Protein AF-A0A9E4XEY4-F1 (afdb_monomer_lite)

Structure (mmCIF, N/CA/C/O backbone):
data_AF-A0A9E4XEY4-F1
#
_entry.id   AF-A0A9E4XEY4-F1
#
loop_
_atom_site.group_PDB
_atom_site.id
_atom_site.type_symbol
_atom_site.label_atom_id
_atom_site.label_alt_id
_atom_site.label_comp_id
_atom_site.label_asym_id
_atom_site.label_entity_id
_atom_site.label_seq_id
_atom_site.pdbx_PDB_ins_code
_atom_site.Cartn_x
_atom_site.Cartn_y
_atom_site.Cartn_z
_atom_site.occupancy
_atom_site.B_iso_or_equiv
_atom_site.auth_seq_id
_atom_site.auth_comp_id
_atom_site.auth_asym_id
_atom_site.auth_atom_id
_atom_site.pdbx_PDB_model_num
ATOM 1 N N . MET A 1 1 ? 15.832 11.124 -7.688 1.00 51.75 1 MET A N 1
ATOM 2 C CA . MET A 1 1 ? 14.452 11.403 -7.232 1.00 51.75 1 MET A CA 1
ATOM 3 C C . MET A 1 1 ? 14.195 10.505 -6.034 1.00 51.75 1 MET A C 1
ATOM 5 O O . MET A 1 1 ? 14.434 9.311 -6.151 1.00 51.75 1 MET A O 1
ATOM 9 N N . VAL A 1 2 ? 13.859 11.071 -4.873 1.00 57.38 2 VAL A N 1
ATOM 10 C CA . VAL A 1 2 ? 13.693 10.323 -3.613 1.00 57.38 2 VAL A CA 1
ATOM 11 C C . VAL A 1 2 ? 12.215 9.975 -3.469 1.00 57.38 2 VAL A C 1
ATOM 13 O O . VAL A 1 2 ? 11.382 10.875 -3.502 1.00 57.38 2 VAL A O 1
ATOM 16 N N . ARG A 1 3 ? 11.888 8.685 -3.352 1.00 68.06 3 ARG A N 1
ATOM 17 C CA . ARG A 1 3 ? 10.530 8.245 -3.008 1.00 68.06 3 ARG A CA 1
ATOM 18 C C . ARG A 1 3 ? 10.225 8.674 -1.570 1.00 68.06 3 ARG A C 1
ATOM 20 O O . ARG A 1 3 ? 11.060 8.485 -0.689 1.00 68.06 3 ARG A O 1
ATOM 27 N N . LYS A 1 4 ? 9.050 9.259 -1.342 1.00 76.06 4 LYS A N 1
ATOM 28 C CA . LYS A 1 4 ? 8.599 9.772 -0.041 1.00 76.06 4 LYS A CA 1
ATOM 29 C C . LYS A 1 4 ? 8.261 8.662 0.958 1.00 76.06 4 LYS A C 1
ATOM 31 O O . LYS A 1 4 ? 8.395 8.871 2.161 1.00 76.06 4 LYS A O 1
ATOM 36 N N . TYR A 1 5 ? 7.840 7.498 0.466 1.00 81.94 5 TYR A N 1
ATOM 37 C CA . TYR A 1 5 ? 7.470 6.342 1.285 1.00 81.94 5 TYR A CA 1
ATOM 38 C C . TYR A 1 5 ? 8.433 5.169 1.067 1.00 81.94 5 TYR A C 1
ATOM 40 O O . TYR A 1 5 ? 8.874 4.919 -0.059 1.00 81.94 5 TYR A O 1
ATOM 48 N N . ASN A 1 6 ? 8.745 4.444 2.145 1.00 83.06 6 ASN A N 1
ATOM 49 C CA . ASN A 1 6 ? 9.570 3.237 2.093 1.00 83.06 6 ASN A CA 1
ATOM 50 C C . ASN A 1 6 ? 8.738 2.000 1.742 1.00 83.06 6 ASN A C 1
ATOM 52 O O . ASN A 1 6 ? 7.538 1.948 1.999 1.00 83.06 6 ASN A O 1
ATOM 56 N N . ILE A 1 7 ? 9.396 0.979 1.192 1.00 84.44 7 ILE A N 1
ATOM 57 C CA . ILE A 1 7 ? 8.794 -0.347 1.000 1.00 84.44 7 ILE A CA 1
ATOM 58 C C . ILE A 1 7 ? 8.426 -0.922 2.373 1.00 84.44 7 ILE A C 1
ATOM 60 O O . ILE A 1 7 ? 9.154 -0.725 3.346 1.00 84.44 7 ILE A O 1
ATOM 64 N N . SER A 1 8 ? 7.291 -1.612 2.448 1.00 87.06 8 SER A N 1
ATOM 65 C CA . SER A 1 8 ? 6.712 -2.162 3.677 1.00 87.06 8 SER A CA 1
ATOM 66 C C . SER A 1 8 ? 6.275 -1.112 4.705 1.00 87.06 8 SER A C 1
ATOM 68 O O . SER A 1 8 ? 5.952 -1.450 5.843 1.00 87.06 8 SER A O 1
ATOM 70 N N . GLN A 1 9 ? 6.235 0.169 4.324 1.00 88.94 9 GLN A N 1
ATOM 71 C CA . GLN A 1 9 ? 5.699 1.226 5.172 1.00 88.94 9 GLN A CA 1
ATOM 72 C C . GLN A 1 9 ? 4.170 1.197 5.146 1.00 88.94 9 GLN A C 1
ATOM 74 O O . GLN A 1 9 ? 3.565 1.097 4.078 1.00 88.94 9 GLN A O 1
ATOM 79 N N . LYS A 1 10 ? 3.544 1.328 6.317 1.00 90.50 10 LYS A N 1
ATOM 80 C CA . LYS A 1 10 ? 2.093 1.480 6.417 1.00 90.50 10 LYS A CA 1
ATOM 81 C C . LYS A 1 10 ? 1.677 2.872 5.963 1.00 90.50 10 LYS A C 1
ATOM 83 O O . LYS A 1 10 ? 2.258 3.880 6.369 1.00 90.50 10 LYS A O 1
ATOM 88 N N . VAL A 1 11 ? 0.659 2.909 5.121 1.00 91.31 11 VAL A N 1
ATOM 89 C CA . VAL A 1 11 ? 0.062 4.130 4.603 1.00 91.31 11 VAL A CA 1
ATOM 90 C C . VAL A 1 11 ? -1.451 4.027 4.661 1.00 91.31 11 VAL A C 1
ATOM 92 O O . VAL A 1 11 ? -2.034 2.947 4.587 1.00 91.31 11 VAL A O 1
ATOM 95 N N . ARG A 1 12 ? -2.102 5.173 4.784 1.00 91.25 12 ARG A N 1
ATOM 96 C CA . ARG A 1 12 ? -3.543 5.299 4.655 1.00 91.25 12 ARG A CA 1
ATOM 97 C C . ARG A 1 12 ? -3.867 5.981 3.344 1.00 91.25 12 ARG A C 1
ATOM 99 O O . ARG A 1 12 ? -3.253 6.989 2.995 1.00 91.25 12 ARG A O 1
ATOM 106 N N . VAL A 1 13 ? -4.864 5.459 2.646 1.00 90.06 13 VAL A N 1
ATOM 107 C CA . VAL A 1 13 ? -5.422 6.126 1.476 1.00 90.06 13 VAL A CA 1
ATOM 108 C C . VAL A 1 13 ? -6.397 7.200 1.940 1.00 90.06 13 VAL A C 1
ATOM 110 O O . VAL A 1 13 ? -7.329 6.930 2.697 1.00 90.06 13 VAL A O 1
ATOM 113 N N . LYS A 1 14 ? -6.216 8.433 1.479 1.00 89.50 14 LYS A N 1
ATOM 114 C CA . LYS A 1 14 ? -7.129 9.541 1.768 1.00 89.50 14 LYS A CA 1
ATOM 115 C C . LYS A 1 14 ? -8.487 9.313 1.105 1.00 89.50 14 LYS A C 1
ATOM 117 O O . LYS A 1 14 ? -8.580 8.801 -0.008 1.00 89.50 14 LYS A O 1
ATOM 122 N N . THR A 1 15 ? -9.558 9.736 1.772 1.00 85.38 15 THR A N 1
ATOM 123 C CA . THR A 1 15 ? -10.933 9.637 1.246 1.00 85.38 15 THR A CA 1
ATOM 124 C C . THR A 1 15 ? -11.287 10.761 0.274 1.00 85.38 15 THR A C 1
ATOM 126 O O . THR A 1 15 ? -12.181 10.608 -0.555 1.00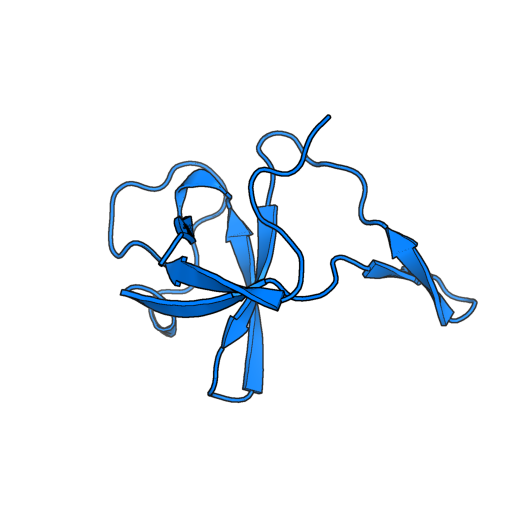 85.38 15 THR A O 1
ATOM 129 N N . ASN A 1 16 ? -10.579 11.887 0.355 1.00 78.94 16 ASN A N 1
ATOM 130 C CA . ASN A 1 16 ? -10.753 13.053 -0.500 1.00 78.94 16 ASN A CA 1
ATOM 131 C C . ASN A 1 16 ? -9.407 13.781 -0.655 1.00 78.94 16 ASN A C 1
ATOM 133 O O . ASN A 1 16 ? -8.474 13.525 0.107 1.00 78.94 16 ASN A O 1
ATOM 137 N N . ASN A 1 17 ? -9.334 14.733 -1.585 1.00 71.75 17 ASN A N 1
ATOM 138 C CA . ASN A 1 17 ? -8.222 15.678 -1.700 1.00 71.75 17 ASN A CA 1
ATOM 139 C C . ASN A 1 17 ? -6.879 15.078 -2.159 1.00 71.75 17 ASN A C 1
ATOM 141 O O . ASN A 1 17 ? -5.821 15.533 -1.724 1.00 71.75 17 ASN A O 1
ATOM 145 N N . GLY A 1 18 ? -6.902 14.064 -3.025 1.00 66.62 18 GLY A N 1
ATOM 146 C CA . GLY A 1 18 ? -5.704 13.676 -3.764 1.00 66.62 18 GLY A CA 1
ATOM 147 C C . GLY A 1 18 ? -5.748 14.183 -5.203 1.00 66.62 18 GLY A C 1
ATOM 148 O O . GLY A 1 18 ? -6.819 14.367 -5.784 1.00 66.62 18 GLY A O 1
ATOM 149 N N . GLY A 1 19 ? -4.569 14.466 -5.747 1.00 78.56 19 GLY A N 1
ATOM 150 C CA . GLY A 1 19 ? -4.409 14.949 -7.108 1.00 78.56 19 GLY A CA 1
ATOM 151 C C . GLY A 1 19 ? -4.338 13.789 -8.089 1.00 78.56 19 GLY A C 1
ATOM 152 O O . GLY A 1 19 ? -5.333 13.114 -8.366 1.00 78.56 19 GLY A O 1
ATOM 153 N N . HIS A 1 20 ? -3.154 13.557 -8.636 1.00 72.69 20 HIS A N 1
ATOM 154 C CA . HIS A 1 20 ? -2.979 12.601 -9.721 1.00 72.69 20 HIS A CA 1
ATOM 155 C C . HIS A 1 20 ? -3.258 11.154 -9.295 1.00 72.69 20 HIS A C 1
ATOM 157 O O . HIS A 1 20 ? -2.905 10.741 -8.192 1.00 72.69 20 HIS A O 1
ATOM 163 N N . ARG A 1 21 ? -3.861 10.388 -10.214 1.00 76.75 21 ARG A N 1
ATOM 164 C CA . ARG A 1 21 ? -4.124 8.946 -10.097 1.00 76.75 21 ARG A CA 1
ATOM 165 C C . ARG A 1 21 ? -4.944 8.569 -8.849 1.00 76.75 21 ARG A C 1
ATOM 167 O O . ARG A 1 21 ? -4.395 8.042 -7.877 1.00 76.75 21 ARG A O 1
ATOM 174 N N . PRO A 1 22 ? -6.262 8.850 -8.870 1.00 83.06 22 PRO A N 1
ATOM 175 C CA . PRO A 1 22 ? -7.136 8.534 -7.755 1.00 83.06 22 PRO A CA 1
ATOM 176 C C . PRO A 1 22 ? -7.235 7.021 -7.520 1.00 83.06 22 PRO A C 1
ATOM 178 O O . PRO A 1 22 ? -7.342 6.263 -8.485 1.00 83.06 22 PRO A O 1
ATOM 181 N N . PRO A 1 23 ? -7.247 6.588 -6.252 1.00 84.38 23 PRO A N 1
ATOM 182 C CA . PRO A 1 23 ? -7.488 5.205 -5.880 1.00 84.38 23 PRO A CA 1
ATOM 183 C C . PRO A 1 23 ? -8.942 4.791 -6.176 1.00 84.38 23 PRO A C 1
ATOM 185 O O . PRO A 1 23 ? -9.835 5.655 -6.212 1.00 84.38 23 PRO A O 1
ATOM 188 N N . PRO A 1 24 ? -9.205 3.476 -6.304 1.00 83.56 24 PRO A N 1
ATOM 189 C CA . PRO A 1 24 ? -10.557 2.922 -6.287 1.00 83.56 24 PRO A CA 1
ATOM 190 C C . PRO A 1 24 ? -11.352 3.398 -5.069 1.00 83.56 24 PRO A C 1
ATOM 192 O O . PRO A 1 24 ? -10.785 3.662 -4.009 1.00 83.56 24 PRO A O 1
ATOM 195 N N . ASN A 1 25 ? -12.678 3.500 -5.190 1.00 82.44 25 ASN A N 1
ATOM 196 C CA . ASN A 1 25 ? -13.507 3.924 -4.057 1.00 82.44 25 ASN A CA 1
ATOM 197 C C . ASN A 1 25 ? -13.464 2.927 -2.893 1.00 82.44 25 ASN A C 1
ATOM 199 O O . ASN A 1 25 ? -13.534 3.360 -1.748 1.00 82.44 25 ASN A O 1
ATOM 203 N N . ASP A 1 26 ? -13.289 1.640 -3.179 1.00 84.00 26 ASP A N 1
ATOM 204 C CA . ASP A 1 26 ? -13.236 0.568 -2.184 1.00 84.00 26 ASP A CA 1
ATOM 205 C C . ASP A 1 26 ? -12.032 0.687 -1.237 1.00 84.00 26 ASP A C 1
ATOM 207 O O . ASP A 1 26 ? -12.123 0.330 -0.066 1.00 84.00 26 ASP A O 1
ATOM 211 N N . VAL A 1 27 ? -10.923 1.274 -1.701 1.00 85.62 27 VAL A N 1
ATOM 212 C CA . VAL A 1 27 ? -9.701 1.417 -0.891 1.00 85.62 27 VAL A CA 1
ATOM 213 C C . VAL A 1 27 ? -9.576 2.786 -0.221 1.00 85.62 27 VAL A C 1
ATOM 215 O O . VAL A 1 27 ? -8.642 3.029 0.544 1.00 85.62 27 VAL A O 1
ATOM 218 N N . LYS A 1 28 ? -10.498 3.719 -0.488 1.00 87.31 28 LYS A N 1
ATOM 219 C CA . LYS A 1 28 ? -10.465 5.068 0.094 1.00 87.31 28 LYS A CA 1
ATOM 220 C C . LYS A 1 28 ? -10.725 5.024 1.593 1.00 87.31 28 LYS A C 1
ATOM 222 O O . LYS A 1 28 ? -11.775 4.593 2.050 1.00 87.31 28 LYS A O 1
ATOM 227 N N . GLY A 1 29 ? -9.798 5.575 2.3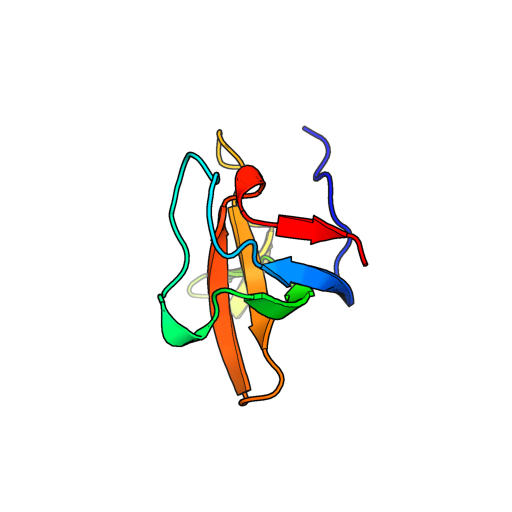70 1.00 87.19 29 GLY A N 1
ATOM 228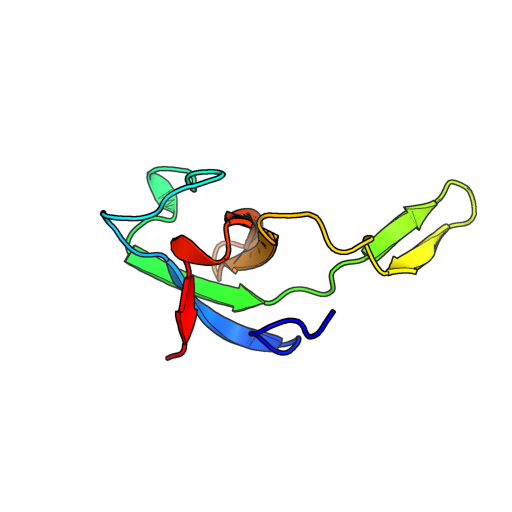 C CA . GLY A 1 29 ? -9.856 5.554 3.832 1.00 87.19 29 GLY A CA 1
ATOM 229 C C . GLY A 1 29 ? -9.260 4.294 4.454 1.00 87.19 29 GLY A C 1
ATOM 230 O O . GLY A 1 29 ? -9.053 4.300 5.674 1.00 87.19 29 GLY A O 1
ATOM 231 N N . SER A 1 30 ? -8.949 3.283 3.637 1.00 89.31 30 SER A N 1
ATOM 232 C CA . SER A 1 30 ? -8.363 2.013 4.053 1.00 89.31 30 SER A CA 1
ATOM 233 C C . SER A 1 30 ? -6.866 2.144 4.324 1.00 89.31 30 SER A C 1
ATOM 235 O O . SER A 1 30 ? -6.177 3.043 3.824 1.00 89.31 30 SER A O 1
ATOM 237 N N . LEU A 1 31 ? -6.375 1.242 5.169 1.00 90.69 31 LEU A N 1
ATOM 238 C CA . LEU A 1 31 ? -4.959 1.085 5.462 1.00 90.69 31 LEU A CA 1
ATOM 239 C C . LEU A 1 31 ? -4.359 0.082 4.486 1.00 90.69 31 LEU A C 1
ATOM 241 O O . LEU A 1 31 ? -4.952 -0.958 4.213 1.00 90.69 31 LEU A O 1
ATOM 245 N N . GLY A 1 32 ? -3.168 0.392 4.002 1.00 90.75 32 GLY A N 1
ATOM 246 C CA . GLY A 1 32 ? -2.388 -0.505 3.176 1.00 90.75 32 GLY A CA 1
ATOM 247 C C . GLY A 1 32 ? -0.904 -0.368 3.471 1.00 90.75 32 GLY A C 1
ATOM 248 O O . GLY A 1 32 ? -0.468 0.448 4.287 1.00 90.75 32 GLY A O 1
ATOM 249 N N . THR A 1 33 ? -0.115 -1.195 2.813 1.00 91.94 33 THR A N 1
ATOM 250 C CA . THR A 1 33 ? 1.332 -1.253 2.976 1.00 91.94 33 THR A CA 1
ATOM 251 C C . THR A 1 33 ? 1.984 -1.017 1.626 1.00 91.94 33 THR A C 1
ATOM 253 O O . THR A 1 33 ? 1.571 -1.600 0.631 1.00 91.94 33 THR A O 1
ATOM 256 N N . ILE A 1 34 ? 3.007 -0.165 1.557 1.00 89.69 34 ILE A N 1
ATOM 257 C CA . ILE A 1 34 ? 3.724 0.073 0.301 1.00 89.69 34 ILE A CA 1
ATOM 258 C C . ILE A 1 34 ? 4.380 -1.228 -0.163 1.00 89.69 34 ILE A C 1
ATOM 260 O O . ILE A 1 34 ? 5.310 -1.731 0.470 1.00 89.69 34 ILE A O 1
ATOM 264 N N . ALA A 1 35 ? 3.911 -1.745 -1.291 1.00 86.25 35 ALA A N 1
ATOM 265 C CA . ALA A 1 35 ? 4.459 -2.928 -1.921 1.00 86.25 35 ALA A CA 1
ATOM 266 C C . ALA A 1 35 ? 5.781 -2.609 -2.634 1.00 86.25 35 ALA A C 1
ATOM 268 O O . ALA A 1 35 ? 6.129 -1.453 -2.914 1.00 86.25 35 ALA A O 1
ATOM 269 N N . GLN A 1 36 ? 6.535 -3.660 -2.957 1.00 81.31 36 GLN A N 1
ATOM 270 C CA . GLN A 1 36 ? 7.709 -3.519 -3.808 1.00 81.31 36 GLN A CA 1
ATOM 271 C C . GLN A 1 36 ? 7.287 -2.986 -5.178 1.00 81.31 36 GLN A C 1
ATOM 273 O O . GLN A 1 36 ? 6.527 -3.620 -5.903 1.00 81.31 36 GLN A O 1
ATOM 278 N N . GLN A 1 37 ? 7.814 -1.823 -5.559 1.00 73.12 37 GLN A N 1
ATOM 279 C CA . GLN A 1 37 ? 7.614 -1.300 -6.905 1.00 73.12 37 GLN A CA 1
ATOM 280 C C . GLN A 1 37 ? 8.581 -1.976 -7.876 1.00 73.12 37 GLN A C 1
ATOM 282 O O . GLN A 1 37 ? 9.619 -1.400 -8.223 1.00 73.12 37 GLN A O 1
ATOM 287 N N . CYS A 1 38 ? 8.233 -3.187 -8.296 1.00 67.56 38 CYS A N 1
ATOM 288 C CA . 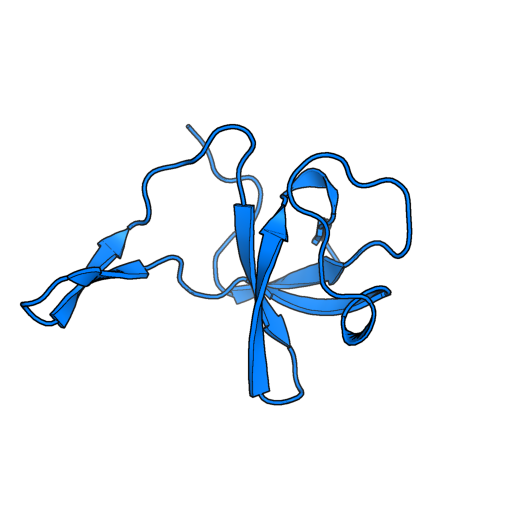CYS A 1 38 ? 8.907 -3.875 -9.383 1.00 67.56 38 CYS A CA 1
ATOM 289 C C . CYS A 1 38 ? 7.964 -4.120 -10.553 1.00 67.56 38 CYS A C 1
ATOM 291 O O . CYS A 1 38 ? 6.839 -4.577 -10.371 1.00 67.56 38 CYS A O 1
ATOM 293 N N . THR A 1 39 ? 8.458 -3.896 -11.762 1.00 61.66 39 THR A N 1
ATOM 294 C CA . THR A 1 39 ? 7.886 -4.497 -12.967 1.00 61.66 39 THR A CA 1
ATOM 295 C C . THR A 1 39 ? 8.659 -5.769 -13.263 1.00 61.66 39 THR A C 1
ATOM 297 O O . THR A 1 39 ? 9.883 -5.720 -13.382 1.00 61.66 39 THR A O 1
ATOM 300 N N . SER A 1 40 ? 7.962 -6.900 -13.378 1.00 57.44 40 SER A N 1
ATOM 301 C C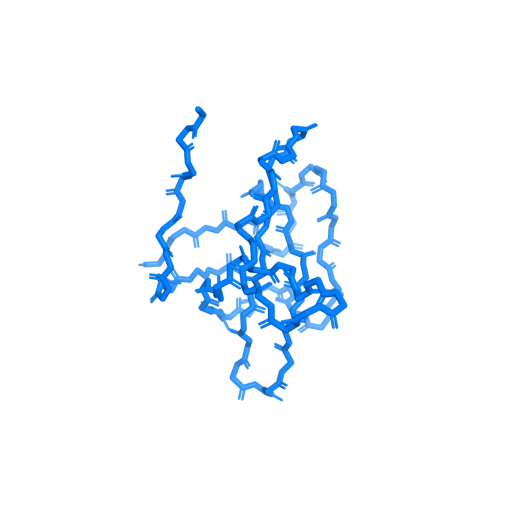A . SER A 1 40 ? 8.586 -8.101 -13.933 1.00 57.44 40 SER A CA 1
ATOM 302 C C . SER A 1 40 ? 8.794 -7.874 -15.423 1.00 57.44 40 SER A C 1
ATOM 304 O O . SER A 1 40 ? 7.824 -7.672 -16.156 1.00 57.44 40 SER A O 1
ATOM 306 N N . ASN A 1 41 ? 10.047 -7.867 -15.871 1.00 59.78 41 ASN A N 1
ATOM 307 C CA . ASN A 1 41 ? 10.322 -7.953 -17.301 1.00 59.78 41 ASN A CA 1
ATOM 308 C C . ASN A 1 41 ? 10.122 -9.412 -17.776 1.00 59.78 41 ASN A C 1
ATOM 310 O O . ASN A 1 41 ? 9.967 -10.316 -16.958 1.00 59.78 41 ASN A O 1
ATOM 314 N N . TRP A 1 42 ? 10.094 -9.654 -19.091 1.00 63.75 42 TRP A N 1
ATOM 315 C CA . TRP A 1 42 ? 9.955 -10.995 -19.689 1.00 63.75 42 TRP A CA 1
ATOM 316 C C . TRP A 1 42 ? 10.941 -12.053 -19.130 1.00 63.75 42 TRP A C 1
ATOM 318 O O . TRP A 1 42 ? 10.655 -13.243 -19.164 1.00 63.75 42 TRP A O 1
ATOM 328 N N . LEU A 1 43 ? 12.091 -11.631 -18.600 1.00 66.19 43 LEU A N 1
ATOM 329 C CA . LEU A 1 43 ? 13.109 -12.435 -17.914 1.00 66.19 43 LEU A CA 1
ATOM 330 C C . LEU A 1 43 ? 12.861 -12.621 -16.402 1.00 66.19 43 LEU A C 1
ATOM 332 O O . LEU A 1 43 ? 13.787 -12.998 -15.690 1.00 66.19 43 LEU A O 1
ATOM 336 N N . GLU A 1 44 ? 11.670 -12.307 -15.886 1.00 60.66 44 GLU A N 1
ATOM 337 C CA . GLU A 1 44 ? 11.311 -12.419 -14.457 1.00 60.66 44 GLU A CA 1
ATOM 338 C C . GLU A 1 44 ? 12.200 -11.582 -13.514 1.00 60.66 44 GLU A C 1
ATOM 340 O O . GLU A 1 44 ? 12.167 -11.731 -12.292 1.00 60.66 44 GLU A O 1
ATOM 345 N N . ASN A 1 45 ? 12.987 -10.653 -14.063 1.00 63.34 45 ASN A N 1
ATOM 346 C CA . ASN A 1 45 ? 13.806 -9.756 -13.266 1.00 63.34 45 ASN A CA 1
ATOM 347 C C . ASN A 1 45 ? 12.944 -8.613 -12.708 1.00 63.34 45 ASN A C 1
ATOM 349 O O . ASN A 1 45 ? 12.257 -7.915 -13.458 1.00 63.34 45 ASN A O 1
ATOM 353 N N . CYS A 1 46 ? 13.007 -8.429 -11.388 1.00 63.81 46 CYS A N 1
ATOM 354 C CA . CYS A 1 46 ? 12.335 -7.370 -10.633 1.00 63.81 46 CYS A CA 1
ATOM 355 C C . CYS A 1 46 ? 13.042 -6.039 -10.931 1.00 63.81 46 CYS A C 1
ATOM 357 O O . CYS A 1 46 ? 14.013 -5.680 -10.264 1.00 63.81 46 CYS A O 1
ATOM 359 N N . GLU A 1 47 ? 12.602 -5.315 -11.958 1.00 61.56 47 GLU A N 1
ATOM 360 C CA . GLU A 1 47 ? 13.168 -4.001 -12.261 1.00 61.56 47 GLU A CA 1
ATOM 361 C C . GLU A 1 47 ? 12.427 -2.924 -11.478 1.00 61.56 47 GLU A C 1
ATOM 363 O O . GLU A 1 47 ? 11.195 -2.876 -11.473 1.00 61.56 47 GLU A O 1
ATOM 368 N N . ALA A 1 48 ? 13.180 -2.061 -10.793 1.00 64.88 48 ALA A N 1
ATOM 369 C CA . ALA A 1 48 ? 12.603 -0.957 -10.045 1.00 64.88 48 ALA A CA 1
ATOM 370 C C . ALA A 1 48 ? 11.811 -0.054 -10.998 1.00 64.88 48 ALA A C 1
ATOM 372 O O . ALA A 1 48 ? 12.367 0.473 -11.962 1.00 64.88 48 ALA A O 1
ATOM 373 N N . VAL A 1 49 ? 10.523 0.141 -10.707 1.00 66.69 49 VAL A N 1
ATOM 374 C CA . VAL A 1 49 ? 9.662 0.993 -11.538 1.00 66.69 49 VAL A CA 1
ATOM 375 C C . VAL A 1 49 ? 10.272 2.395 -11.607 1.00 66.69 49 VAL A C 1
ATOM 377 O O . VAL A 1 49 ? 10.558 2.977 -10.548 1.00 66.69 49 VAL A O 1
ATOM 380 N N . PRO A 1 50 ? 10.501 2.945 -12.814 1.00 63.28 50 PRO A N 1
ATOM 381 C CA . PRO A 1 50 ? 11.054 4.280 -12.949 1.00 63.28 50 PRO A CA 1
ATOM 382 C C . PRO A 1 50 ? 10.148 5.282 -12.222 1.00 63.28 50 PRO A C 1
ATOM 384 O O . PRO A 1 50 ? 8.925 5.147 -12.274 1.00 63.28 50 PRO A O 1
ATOM 387 N N . PRO A 1 51 ? 10.717 6.270 -11.512 1.00 63.38 51 PRO A N 1
ATOM 388 C CA . PRO A 1 51 ? 9.919 7.258 -10.802 1.00 63.38 51 PRO A CA 1
ATOM 389 C C . PRO A 1 51 ? 9.077 8.057 -11.806 1.00 63.38 51 PRO A C 1
ATOM 391 O O . PRO A 1 51 ? 9.610 8.852 -12.579 1.00 63.38 51 PRO A O 1
ATOM 394 N N . GLU A 1 52 ? 7.765 7.824 -11.806 1.00 67.31 52 GLU A N 1
ATOM 395 C CA . GLU A 1 52 ? 6.796 8.659 -12.516 1.00 67.31 52 GLU A CA 1
ATOM 396 C C . GLU A 1 52 ? 6.654 10.025 -11.819 1.00 67.31 52 GLU A C 1
ATOM 398 O O . GLU A 1 52 ? 6.910 10.153 -10.620 1.00 67.31 52 GLU A O 1
ATOM 403 N N . SER A 1 53 ? 6.306 11.068 -12.582 1.00 68.25 53 SER A N 1
ATOM 404 C CA . SER A 1 53 ? 6.031 12.405 -12.048 1.00 68.25 53 SER A CA 1
ATOM 405 C C . SER A 1 53 ? 4.630 12.841 -12.481 1.00 68.25 53 SER A C 1
ATOM 407 O O . SER A 1 53 ? 4.425 13.081 -13.675 1.00 68.25 53 SER A O 1
ATOM 409 N N . PRO A 1 54 ? 3.673 12.957 -11.549 1.00 72.50 54 PRO A N 1
ATOM 410 C CA . PRO A 1 54 ? 3.826 12.766 -10.103 1.00 72.50 54 PRO A CA 1
ATOM 411 C C . PRO A 1 54 ? 3.982 11.281 -9.700 1.00 72.50 54 PRO A C 1
ATOM 413 O O . PRO A 1 54 ? 3.486 10.407 -10.406 1.00 72.50 54 PRO A O 1
ATOM 416 N N . PRO A 1 55 ? 4.684 10.988 -8.588 1.00 78.88 55 PRO A N 1
ATOM 417 C CA . PRO A 1 55 ? 4.977 9.620 -8.162 1.00 78.88 55 PRO A CA 1
ATOM 418 C C . PRO A 1 55 ? 3.716 8.845 -7.766 1.00 78.88 55 PRO A C 1
ATOM 420 O O . PRO A 1 55 ? 2.818 9.388 -7.122 1.00 78.88 55 PRO A O 1
ATOM 423 N N . SER A 1 56 ? 3.689 7.551 -8.086 1.00 84.38 56 SER A N 1
ATOM 424 C CA . SER A 1 56 ? 2.654 6.605 -7.649 1.00 84.38 56 SER A CA 1
ATOM 425 C C . SER A 1 56 ? 3.281 5.412 -6.932 1.00 84.38 56 SER A C 1
ATOM 427 O O . SER A 1 56 ? 4.454 5.089 -7.136 1.00 84.38 56 SER A O 1
ATOM 429 N N . TYR A 1 57 ? 2.502 4.762 -6.069 1.00 85.75 57 TYR A N 1
ATOM 430 C CA . TYR A 1 57 ? 2.930 3.618 -5.278 1.00 85.75 57 TYR A CA 1
ATOM 431 C C . TYR A 1 57 ? 1.939 2.473 -5.364 1.00 85.75 57 TYR A C 1
ATOM 433 O O . TYR A 1 57 ? 0.734 2.672 -5.246 1.00 85.75 57 TYR A O 1
ATOM 441 N N . TYR A 1 58 ? 2.471 1.267 -5.540 1.00 87.88 58 TYR A N 1
ATOM 442 C CA . TYR A 1 58 ? 1.709 0.051 -5.312 1.00 87.88 58 TYR A CA 1
ATOM 443 C C . TYR A 1 58 ? 1.486 -0.098 -3.812 1.00 87.88 58 TYR A C 1
ATOM 445 O O . TYR A 1 58 ? 2.443 -0.075 -3.034 1.00 87.88 58 TYR A O 1
ATOM 453 N N . VAL A 1 59 ? 0.227 -0.210 -3.417 1.00 88.94 59 VAL A N 1
ATOM 454 C CA . VAL A 1 59 ? -0.196 -0.373 -2.033 1.00 88.94 59 VAL A CA 1
ATOM 455 C C . VAL A 1 59 ? -0.923 -1.698 -1.923 1.00 88.94 59 VAL A C 1
ATOM 457 O O . VAL A 1 59 ? -1.900 -1.925 -2.630 1.00 88.94 59 VAL A O 1
ATOM 460 N N . ASP A 1 60 ? -0.413 -2.563 -1.057 1.00 91.44 60 ASP A N 1
ATOM 461 C CA . ASP A 1 60 ? -1.016 -3.837 -0.707 1.00 91.44 60 ASP A CA 1
ATOM 462 C C . ASP A 1 60 ? -2.005 -3.635 0.438 1.00 91.44 60 ASP A C 1
ATOM 464 O O . ASP A 1 60 ? -1.650 -3.102 1.496 1.00 91.44 60 ASP A O 1
ATOM 468 N N . PHE A 1 61 ? -3.254 -4.012 0.212 1.00 88.00 61 PHE A N 1
ATOM 469 C CA . PHE A 1 61 ? -4.317 -3.921 1.203 1.00 88.00 61 PHE A CA 1
ATOM 470 C C . PHE A 1 61 ? -4.553 -5.293 1.829 1.00 88.00 61 PHE A C 1
ATOM 472 O O . PHE A 1 61 ? -4.374 -6.321 1.181 1.00 88.00 61 PHE A O 1
ATOM 479 N N . GLU A 1 62 ? -5.000 -5.321 3.088 1.00 77.44 62 GLU A N 1
ATOM 480 C CA . GLU A 1 62 ? -5.174 -6.576 3.843 1.00 77.44 62 GLU A CA 1
ATOM 481 C C . GLU A 1 62 ? -6.173 -7.555 3.198 1.00 77.44 62 GLU A C 1
ATOM 483 O O . GLU A 1 62 ? -6.133 -8.751 3.474 1.00 77.44 62 GLU A O 1
ATOM 488 N N . GLU A 1 63 ? -7.025 -7.078 2.290 1.00 75.38 63 GLU A N 1
ATOM 489 C CA . GLU A 1 63 ? -7.924 -7.906 1.479 1.00 75.38 63 GLU A CA 1
ATOM 490 C C . GLU A 1 63 ? -7.217 -8.638 0.316 1.00 75.38 63 GLU A C 1
ATOM 492 O O . GLU A 1 63 ? -7.880 -9.259 -0.513 1.00 75.38 63 GLU A O 1
ATOM 497 N N . GLY A 1 64 ? -5.882 -8.592 0.243 1.00 76.12 64 GLY A N 1
ATOM 498 C CA . GLY A 1 64 ? -5.080 -9.340 -0.730 1.00 76.12 64 GLY A CA 1
ATOM 499 C C . GLY A 1 64 ? -5.102 -8.754 -2.141 1.00 76.12 64 GLY A C 1
ATOM 500 O O . GLY A 1 64 ? -4.855 -9.473 -3.109 1.00 76.12 64 GLY A O 1
ATOM 501 N N . HIS A 1 65 ? -5.419 -7.465 -2.267 1.00 83.62 65 HIS A N 1
ATOM 502 C CA . HIS A 1 65 ? -5.355 -6.732 -3.525 1.00 83.62 65 HIS A CA 1
ATOM 503 C C . HIS A 1 65 ? -4.274 -5.652 -3.454 1.00 83.62 65 HIS A C 1
ATOM 505 O O . HIS A 1 65 ? -4.103 -4.981 -2.435 1.00 83.62 65 HIS A O 1
ATOM 511 N N . THR A 1 66 ? -3.557 -5.470 -4.561 1.00 86.38 66 THR A N 1
ATOM 512 C CA . THR A 1 66 ? -2.528 -4.441 -4.696 1.00 86.38 66 THR A CA 1
ATOM 513 C C . THR A 1 66 ? -2.994 -3.401 -5.705 1.00 86.38 66 THR A C 1
ATOM 515 O O . THR A 1 66 ? -3.169 -3.716 -6.879 1.00 86.38 66 THR A O 1
ATOM 518 N N . GLU A 1 67 ? -3.141 -2.151 -5.274 1.00 87.12 67 GLU A N 1
ATOM 519 C CA . GLU A 1 67 ? -3.596 -1.060 -6.142 1.00 87.12 67 GLU A CA 1
ATOM 520 C C . GLU A 1 67 ? -2.517 0.002 -6.310 1.00 87.12 67 GLU A C 1
ATOM 522 O O . GLU A 1 67 ? -1.715 0.264 -5.411 1.00 87.12 67 GLU A O 1
ATOM 527 N N . LEU A 1 68 ? -2.501 0.637 -7.479 1.00 87.06 68 LEU A N 1
ATOM 528 C CA . LEU A 1 68 ? -1.55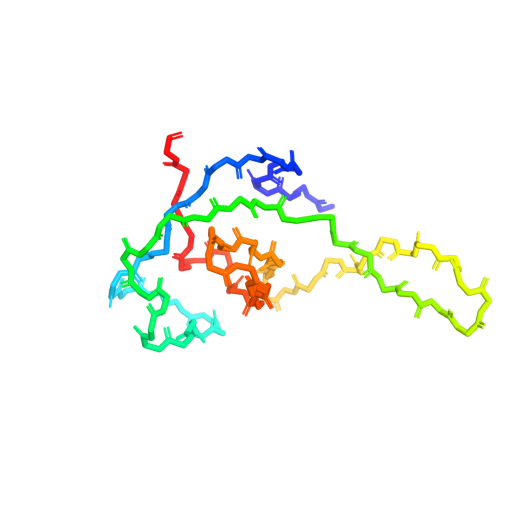2 1.697 -7.790 1.00 87.06 68 LEU A CA 1
ATOM 529 C C . LEU A 1 68 ? -2.161 3.060 -7.455 1.00 87.06 68 LEU A C 1
ATOM 531 O O . LEU A 1 68 ? -3.040 3.555 -8.159 1.00 87.06 68 LEU A O 1
ATOM 535 N N . VAL A 1 69 ? -1.667 3.668 -6.382 1.00 87.75 69 VAL A N 1
ATOM 536 C CA . VAL A 1 69 ? -2.208 4.896 -5.794 1.00 87.75 69 VAL A CA 1
ATOM 537 C C . VAL A 1 69 ? -1.201 6.035 -5.935 1.00 87.75 69 VAL A C 1
ATOM 539 O O . VAL A 1 69 ? -0.019 5.865 -5.636 1.00 87.75 69 VAL A O 1
ATOM 542 N N . GLY A 1 70 ? -1.648 7.213 -6.375 1.00 87.50 70 GLY A N 1
ATOM 543 C CA . GLY A 1 70 ? -0.785 8.397 -6.443 1.00 87.50 70 GLY A CA 1
ATOM 544 C C . GLY A 1 70 ? -0.266 8.830 -5.065 1.00 87.50 70 GLY A C 1
ATOM 545 O O . GLY A 1 70 ? -0.979 8.732 -4.068 1.00 87.50 70 GLY A O 1
ATOM 546 N N . GLU A 1 71 ? 0.957 9.362 -4.993 1.00 87.38 71 GLU A N 1
ATOM 547 C CA . GLU A 1 71 ? 1.591 9.812 -3.740 1.00 87.38 71 GLU A CA 1
ATOM 548 C C . GLU A 1 71 ? 0.719 10.786 -2.941 1.00 87.38 71 GLU A C 1
ATOM 550 O O . GLU A 1 71 ? 0.674 10.739 -1.715 1.00 87.38 71 GLU A O 1
ATOM 555 N N . GLU A 1 72 ? 0.004 11.668 -3.637 1.00 87.31 72 GLU A N 1
ATOM 556 C CA . GLU A 1 72 ? -0.834 12.706 -3.031 1.00 87.31 72 GLU A CA 1
ATOM 557 C C . GLU A 1 72 ? -2.033 12.128 -2.265 1.00 87.31 72 GLU A C 1
ATOM 559 O O . GLU A 1 72 ? -2.511 12.733 -1.297 1.00 87.31 72 GLU A O 1
ATOM 564 N N . TRP A 1 73 ? -2.487 10.944 -2.681 1.00 89.44 73 TRP A N 1
ATOM 565 C CA . TRP A 1 73 ? -3.568 10.188 -2.055 1.00 89.44 73 TRP A CA 1
ATOM 566 C C . TRP A 1 73 ? -3.105 9.384 -0.842 1.00 89.44 73 TRP A C 1
ATOM 568 O O . TRP A 1 73 ? -3.950 8.893 -0.098 1.00 89.44 73 TRP A O 1
ATOM 578 N N . LEU A 1 74 ? -1.799 9.259 -0.619 1.00 88.69 74 LEU A N 1
ATOM 579 C CA . LEU A 1 74 ? -1.240 8.483 0.477 1.00 88.69 74 LEU A CA 1
ATOM 580 C C . LEU A 1 74 ? -0.865 9.378 1.655 1.00 88.69 74 LEU A C 1
ATOM 582 O O . LEU A 1 74 ? -0.453 10.533 1.518 1.00 88.69 74 LEU A O 1
ATOM 586 N N . GLU A 1 75 ? -1.006 8.825 2.848 1.00 89.81 75 GLU A N 1
ATOM 587 C CA . GLU A 1 75 ? -0.600 9.446 4.099 1.00 89.81 75 GLU A CA 1
ATOM 588 C C . GLU A 1 75 ? 0.146 8.415 4.942 1.00 89.81 75 GLU A C 1
ATOM 590 O O . GLU A 1 75 ? -0.288 7.271 5.040 1.00 89.81 75 GLU A O 1
ATOM 595 N N . ALA A 1 76 ? 1.298 8.789 5.502 1.00 87.31 76 ALA A N 1
ATOM 596 C CA . ALA A 1 76 ? 2.012 7.900 6.415 1.00 87.31 76 ALA A CA 1
ATOM 597 C C . ALA A 1 76 ? 1.225 7.781 7.724 1.00 87.31 76 ALA A C 1
ATOM 599 O O . ALA A 1 76 ? 0.702 8.785 8.211 1.00 87.31 76 ALA A O 1
ATOM 600 N N . VAL A 1 77 ? 1.168 6.565 8.265 1.00 84.19 77 VAL A N 1
ATOM 601 C CA . VAL A 1 77 ? 0.536 6.248 9.555 1.00 84.19 77 VAL A CA 1
ATOM 602 C C . VAL A 1 77 ? 1.600 6.044 10.619 1.00 84.19 77 VAL A C 1
ATOM 604 O O . VAL A 1 77 ? 2.650 5.453 10.278 1.00 84.19 77 VAL A O 1
#

pLDDT: mean 79.12, std 10.74, range [51.75, 91.94]

Radius of gyration: 12.21 Å; chains: 1; bounding box: 28×28×29 Å

Sequence (77 aa):
MVRKYNISQKVRVKTNNGGHRPPPNDVKGSLGTIAQQCTSNWLENCEAVPPESPPSYYVDFEEGHTELVGEEWLEAV

Foldseek 3Di:
DDDPDDAQFKKAFDCDDFDPDAWDNVRHRAIWGFHQQFDQDPVRDGDHDPADVQGWTFTQGPVGDTTIHGPRRIDGD

Secondary structure (DSSP, 8-state):
---SS-TT-EEEE-SS---SSPPPGGGTT-EEEE---EEEPTT--EEEPP--SS-EEEEEETTTEEEEEEGGGEEE-